Protein AF-0000000076607369 (afdb_homodimer)

Solvent-accessible surface area (backbone atoms only — not comparable to full-atom values): 9010 Å² total; per-residue (Å²): 107,95,51,55,70,53,38,48,50,50,51,50,48,33,54,75,68,71,44,50,67,65,55,47,17,62,74,34,73,41,54,51,66,58,51,50,29,36,68,68,46,73,42,72,53,33,46,62,56,51,43,34,48,29,48,73,68,44,29,37,77,42,74,42,71,60,69,71,72,69,71,70,67,67,81,75,78,134,105,93,50,54,70,54,36,49,50,52,51,51,48,33,56,75,69,70,44,51,66,67,55,46,18,63,76,33,72,42,56,52,66,58,52,50,30,35,68,68,46,73,41,72,53,33,46,62,58,51,42,32,48,27,48,73,70,45,28,38,76,41,74,42,70,59,69,71,73,67,68,69,68,66,78,79,75,137

Nearest PDB structures (foldseek):
  8ezt-assembly1_D-2  TM=8.914E-01  e=4.112E-04  Legionella pneumophila
  2wiu-assembly1_B  TM=8.499E-01  e=2.226E-03  Escherichia coli
  3g5g-assembly1_A  TM=9.259E-01  e=1.068E-02  Enterobacter sp. RFL1396
  3f51-assembly1_A  TM=9.011E-01  e=1.068E-02  Corynebacterium glutamicum
  3dnv-assembly1_B  TM=8.790E-01  e=8.390E-03  Escherichia coli K-12

InterPro domains:
  IPR001387 Cro/C1-type, helix-turn-helix domain [PF01381] (10-60)
  IPR001387 Cro/C1-type, helix-turn-helix domain [PS50943] (10-64)
  IPR001387 Cro/C1-type, helix-turn-helix domain [SM00530] (9-64)
  IPR001387 Cro/C1-type, helix-turn-helix domain [cd00093] (10-61)
  IPR010982 Lambda repressor-like, DNA-binding domain superfamily [G3DSA:1.10.260.40] (2-64)
  IPR010982 Lambda repressor-like, DNA-binding domain superfamily [SSF47413] (4-62)
  IPR050807 Transcriptional regulator/dioxygenase, bacterial-type [PTHR46797] (8-60)

Secondary structure (DSSP, 8-state):
---HHHHHHHHHHHHHTT--HHHHHHHHT--HHHHHHHHTT----BHHHHHHHHHHTTEEEEEEE-------------/---HHHHHHHHHHHHHTT--HHHHHHHHT--HHHHHHHHTT----BHHHHHHHHHHTTEEEEEEE-------------

Structure (mmCIF, N/CA/C/O backbone):
data_AF-0000000076607369-model_v1
#
loop_
_entity.id
_entity.type
_entity.pdbx_description
1 polymer Helix-turn-helix
#
loop_
_atom_site.group_PDB
_atom_site.id
_atom_site.type_symbol
_atom_site.label_atom_id
_atom_site.label_alt_id
_atom_site.label_comp_id
_atom_site.label_asym_id
_atom_site.label_entity_id
_atom_site.label_seq_id
_atom_site.pdbx_PDB_ins_code
_atom_site.Cartn_x
_atom_site.Cartn_y
_atom_site.Cartn_z
_atom_site.occupancy
_atom_site.B_iso_or_equiv
_atom_site.auth_seq_id
_atom_site.auth_comp_id
_atom_site.auth_asym_id
_atom_site.auth_atom_id
_atom_site.pdbx_PDB_model_num
ATOM 1 N N . MET A 1 1 ? 6.414 -4.395 12.508 1 52.75 1 MET A N 1
ATOM 2 C CA . MET A 1 1 ? 5.98 -3.6 11.359 1 52.75 1 MET A CA 1
ATOM 3 C C . MET A 1 1 ? 4.469 -3.674 11.18 1 52.75 1 MET A C 1
ATOM 5 O O . MET A 1 1 ? 3.836 -4.637 11.617 1 52.75 1 MET A O 1
ATOM 9 N N . HIS A 1 2 ? 3.686 -2.604 11.289 1 64.25 2 HIS A N 1
ATOM 10 C CA . HIS A 1 2 ? 2.303 -2.238 11.578 1 64.25 2 HIS A CA 1
ATOM 11 C C . HIS A 1 2 ? 1.388 -2.57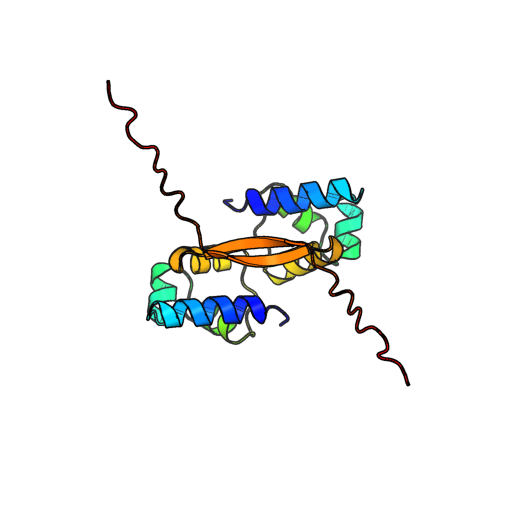 10.406 1 64.25 2 HIS A C 1
ATOM 13 O O . HIS A 1 2 ? 0.309 -1.988 10.273 1 64.25 2 HIS A O 1
ATOM 19 N N . PHE A 1 3 ? 2.016 -3.543 9.555 1 82.81 3 PHE A N 1
ATOM 20 C CA . PHE A 1 3 ? 1.074 -3.83 8.477 1 82.81 3 PHE A CA 1
ATOM 21 C C . PHE A 1 3 ? 0.398 -5.18 8.695 1 82.81 3 PHE A C 1
ATOM 23 O O . PHE A 1 3 ? 0.212 -5.945 7.746 1 82.81 3 PHE A O 1
ATOM 30 N N . ASN A 1 4 ? 0.133 -5.488 9.898 1 86.25 4 ASN A N 1
ATOM 31 C CA . ASN A 1 4 ? -0.326 -6.824 10.266 1 86.25 4 ASN A CA 1
ATOM 32 C C . ASN A 1 4 ? -1.632 -7.18 9.562 1 86.25 4 ASN A C 1
ATOM 34 O O . ASN A 1 4 ? -1.804 -8.312 9.102 1 86.25 4 ASN A O 1
ATOM 38 N N . LYS A 1 5 ? -2.508 -6.234 9.523 1 89.06 5 LYS A N 1
ATOM 39 C CA . LYS A 1 5 ? -3.791 -6.508 8.883 1 89.06 5 LYS A CA 1
ATOM 40 C C . LYS A 1 5 ? -3.611 -6.809 7.402 1 89.06 5 LYS A C 1
ATOM 42 O O . LYS A 1 5 ? -4.227 -7.738 6.871 1 89.06 5 LYS A O 1
ATOM 47 N N . LEU A 1 6 ? -2.725 -6.117 6.75 1 93.31 6 LEU A N 1
ATOM 48 C CA . LEU A 1 6 ? -2.459 -6.316 5.332 1 93.31 6 LEU A CA 1
ATOM 49 C C . LEU A 1 6 ? -1.791 -7.668 5.086 1 93.31 6 LEU A C 1
ATOM 51 O O . LEU A 1 6 ? -2.182 -8.406 4.176 1 93.31 6 LEU A O 1
ATOM 55 N N . ILE A 1 7 ? -0.9 -7.938 5.922 1 95 7 ILE A N 1
ATOM 56 C CA . ILE A 1 7 ? -0.149 -9.18 5.82 1 95 7 ILE A CA 1
ATOM 57 C C . ILE A 1 7 ? -1.095 -10.367 5.992 1 95 7 ILE A C 1
ATOM 59 O O . ILE A 1 7 ? -1.06 -11.32 5.203 1 95 7 ILE A O 1
ATOM 63 N N . ASN A 1 8 ? -1.917 -10.281 6.965 1 94.81 8 ASN A N 1
ATOM 64 C CA . ASN A 1 8 ? -2.861 -11.359 7.242 1 94.81 8 ASN A CA 1
ATOM 65 C C . ASN A 1 8 ? -3.836 -11.555 6.086 1 94.81 8 ASN A C 1
ATOM 67 O O . ASN A 1 8 ? -4.16 -12.695 5.73 1 94.81 8 ASN A O 1
ATOM 71 N N . THR A 1 9 ? -4.246 -10.484 5.543 1 94.75 9 THR A N 1
ATOM 72 C CA . THR A 1 9 ? -5.164 -10.562 4.414 1 94.75 9 THR A CA 1
ATOM 73 C C . THR A 1 9 ? -4.52 -11.289 3.24 1 94.75 9 THR A C 1
ATOM 75 O O . THR A 1 9 ? -5.141 -12.156 2.619 1 94.75 9 THR A O 1
ATOM 78 N N . ILE A 1 10 ? -3.322 -10.953 2.959 1 96.06 10 ILE A N 1
ATOM 79 C CA . ILE A 1 10 ? -2.602 -11.562 1.848 1 96.06 10 ILE A CA 1
ATOM 80 C C . ILE A 1 10 ? -2.381 -13.047 2.129 1 96.06 10 ILE A C 1
ATOM 82 O O . ILE A 1 10 ? -2.641 -13.898 1.27 1 96.06 10 ILE A O 1
ATOM 86 N N . LYS A 1 11 ? -1.936 -13.305 3.299 1 95.19 11 LYS A N 1
ATOM 87 C CA . LYS A 1 11 ? -1.669 -14.688 3.686 1 95.19 11 LYS A CA 1
ATOM 88 C C . LYS A 1 11 ? -2.938 -15.531 3.615 1 95.19 11 LYS A C 1
ATOM 90 O O . LYS A 1 11 ? -2.932 -16.625 3.039 1 95.19 11 LYS A O 1
ATOM 95 N N . GLU A 1 12 ? -3.953 -15.047 4.184 1 96.19 12 GLU A N 1
ATOM 96 C CA . GLU A 1 12 ? -5.223 -15.766 4.203 1 96.19 12 GLU A CA 1
ATOM 97 C C . GLU A 1 12 ? -5.746 -16 2.791 1 96.19 12 GLU A C 1
ATOM 99 O O . GLU A 1 12 ? -6.207 -17.094 2.469 1 96.19 12 GLU A O 1
ATOM 104 N N . ARG A 1 13 ? -5.621 -15.008 2.031 1 96.12 13 ARG A N 1
ATOM 105 C CA . ARG A 1 13 ? -6.09 -15.117 0.655 1 96.12 13 ARG A CA 1
ATOM 106 C C . ARG A 1 13 ? -5.242 -16.109 -0.13 1 96.12 13 ARG A C 1
ATOM 108 O O . ARG A 1 13 ? -5.773 -16.906 -0.912 1 96.12 13 ARG A O 1
ATOM 115 N N . ARG A 1 14 ? -4.023 -15.961 0.004 1 96.62 14 ARG A N 1
ATOM 116 C CA . ARG A 1 14 ? -3.105 -16.891 -0.65 1 96.62 14 ARG A CA 1
ATOM 117 C C . ARG A 1 14 ? -3.42 -18.328 -0.268 1 96.62 14 ARG A C 1
ATOM 119 O O . ARG A 1 14 ? -3.496 -19.203 -1.135 1 96.62 14 ARG A O 1
ATOM 126 N N . GLU A 1 15 ? -3.65 -18.594 1.001 1 96.25 15 GLU A N 1
ATOM 127 C CA . GLU A 1 15 ? -3.963 -19.922 1.5 1 96.25 15 GLU A CA 1
ATOM 128 C C . GLU A 1 15 ? -5.32 -20.391 0.993 1 96.25 15 GLU A C 1
ATOM 130 O O . GLU A 1 15 ? -5.48 -21.562 0.625 1 96.25 15 GLU A O 1
ATOM 135 N N . ASN A 1 16 ? -6.266 -19.5 0.963 1 95.81 16 ASN A N 1
ATOM 136 C CA . ASN A 1 16 ? -7.602 -19.812 0.469 1 95.81 16 ASN A CA 1
ATOM 137 C C . ASN A 1 16 ? -7.57 -20.234 -1 1 95.81 16 ASN A C 1
ATOM 139 O O . ASN A 1 16 ? -8.352 -21.078 -1.425 1 95.81 16 ASN A O 1
ATOM 143 N N . LEU A 1 17 ? -6.664 -19.656 -1.734 1 95.69 17 LEU A N 1
ATOM 144 C CA . LEU A 1 17 ? -6.531 -19.938 -3.158 1 95.69 17 LEU A CA 1
ATOM 145 C C . LEU A 1 17 ? -5.582 -21.109 -3.391 1 95.69 17 LEU A C 1
ATOM 147 O O . LEU A 1 17 ? -5.312 -21.469 -4.535 1 95.69 17 LEU A O 1
ATOM 151 N N . LYS A 1 18 ? -4.984 -21.625 -2.309 1 96.06 18 LYS A N 1
ATOM 152 C CA . LYS A 1 18 ? -4.059 -22.766 -2.348 1 96.06 18 LYS A CA 1
ATOM 153 C C . LYS A 1 18 ? -2.809 -22.422 -3.15 1 96.06 18 LYS A C 1
ATOM 155 O O . LYS A 1 18 ? -2.312 -23.234 -3.922 1 96.06 18 LYS A O 1
ATOM 160 N N . VAL A 1 19 ? -2.424 -21.234 -3.033 1 96.38 19 VAL A N 1
ATOM 161 C CA . VAL A 1 19 ? -1.188 -20.75 -3.646 1 96.38 19 VAL A CA 1
ATOM 162 C C . VAL A 1 19 ? -0.077 -20.703 -2.602 1 96.38 19 VAL A C 1
ATOM 164 O O . VAL A 1 19 ? -0.27 -20.172 -1.506 1 96.38 19 VAL A O 1
ATOM 167 N N . ASN A 1 20 ? 0.999 -21.344 -2.932 1 97.12 20 ASN A N 1
ATOM 168 C CA . ASN A 1 20 ? 2.119 -21.25 -2.002 1 97.12 20 ASN A CA 1
ATOM 169 C C . ASN A 1 20 ? 2.971 -20.016 -2.268 1 97.12 20 ASN A C 1
ATOM 171 O O . ASN A 1 20 ? 2.717 -19.281 -3.221 1 97.12 20 ASN A O 1
ATOM 175 N N . GLN A 1 21 ? 3.855 -19.719 -1.42 1 97.75 21 GLN A N 1
ATOM 176 C CA . GLN A 1 21 ? 4.676 -18.516 -1.531 1 97.75 21 GLN A CA 1
ATOM 177 C C . GLN A 1 21 ? 5.531 -18.562 -2.795 1 97.75 21 GLN A C 1
ATOM 179 O O . GLN A 1 21 ? 5.719 -17.531 -3.451 1 97.75 21 GLN A O 1
ATOM 184 N N . GLU A 1 22 ? 6.012 -19.719 -3.162 1 97.69 22 GLU A N 1
ATOM 185 C CA . GLU A 1 22 ? 6.824 -19.875 -4.363 1 97.69 22 GLU A CA 1
ATOM 186 C C . GLU A 1 22 ? 6.027 -19.547 -5.621 1 97.69 22 GLU A C 1
ATOM 188 O O . GLU A 1 22 ? 6.5 -18.797 -6.48 1 97.69 22 GLU A O 1
ATOM 193 N N . ASN A 1 23 ? 4.855 -20.109 -5.668 1 97.75 23 ASN A N 1
ATOM 194 C CA . ASN A 1 23 ? 3.99 -19.844 -6.809 1 97.75 23 ASN A CA 1
ATOM 195 C C . ASN A 1 23 ? 3.561 -18.375 -6.859 1 97.75 23 ASN A C 1
ATOM 197 O O . ASN A 1 23 ? 3.529 -17.766 -7.93 1 97.75 23 ASN A O 1
ATOM 201 N N . LEU A 1 24 ? 3.217 -17.891 -5.77 1 97.88 24 LEU A N 1
ATOM 202 C CA . LEU A 1 24 ? 2.836 -16.484 -5.699 1 97.88 24 LEU A CA 1
ATOM 203 C C . LEU A 1 24 ? 3.977 -15.594 -6.176 1 97.88 24 LEU A C 1
ATOM 205 O O . LEU A 1 24 ? 3.75 -14.633 -6.918 1 97.88 24 LEU A O 1
ATOM 209 N N . ALA A 1 25 ? 5.129 -15.875 -5.727 1 98.25 25 ALA A N 1
ATOM 210 C CA . ALA A 1 25 ? 6.309 -15.117 -6.137 1 98.25 25 ALA A CA 1
ATOM 211 C C . ALA A 1 25 ? 6.488 -15.164 -7.652 1 98.25 25 ALA A C 1
ATOM 213 O O . ALA A 1 25 ? 6.68 -14.125 -8.289 1 98.25 25 ALA A O 1
ATOM 214 N N . LYS A 1 26 ? 6.352 -16.281 -8.188 1 98.06 26 LYS A N 1
ATOM 215 C CA . LYS A 1 26 ? 6.504 -16.469 -9.633 1 98.06 26 LYS A CA 1
ATOM 216 C C . LYS A 1 26 ? 5.422 -15.711 -10.398 1 98.06 26 LYS A C 1
ATOM 218 O O . LYS A 1 26 ? 5.73 -14.953 -11.32 1 98.06 26 LYS A O 1
ATOM 223 N N . LEU A 1 27 ? 4.234 -15.867 -9.977 1 97.5 27 LEU A N 1
ATOM 224 C CA . LEU A 1 27 ? 3.096 -15.273 -10.664 1 97.5 27 LEU A CA 1
ATOM 225 C C . LEU A 1 27 ? 3.131 -13.75 -10.562 1 97.5 27 LEU A C 1
ATOM 227 O O . LEU A 1 27 ? 2.715 -13.055 -11.492 1 97.5 27 LEU A O 1
ATOM 231 N N . SER A 1 28 ? 3.551 -13.273 -9.461 1 97.69 28 SER A N 1
ATOM 232 C CA . SER A 1 28 ? 3.551 -11.836 -9.211 1 97.69 28 SER A CA 1
ATOM 233 C C . SER A 1 28 ? 4.816 -11.188 -9.766 1 97.69 28 SER A C 1
ATOM 235 O O . SER A 1 28 ? 4.891 -9.961 -9.875 1 97.69 28 SER A O 1
ATOM 237 N N . GLY A 1 29 ? 5.816 -11.922 -10.062 1 98.12 29 GLY A N 1
ATOM 238 C CA . GLY A 1 29 ? 7.098 -11.375 -10.477 1 98.12 29 GLY A CA 1
ATOM 239 C C . GLY A 1 29 ? 7.891 -10.773 -9.336 1 98.12 29 GLY A C 1
ATOM 240 O O . GLY A 1 29 ? 8.719 -9.891 -9.555 1 98.12 29 GLY A O 1
ATOM 241 N N . VAL A 1 30 ? 7.602 -11.219 -8.156 1 97.88 30 VAL A N 1
ATOM 242 C CA . VAL A 1 30 ? 8.281 -10.75 -6.953 1 97.88 30 VAL A CA 1
ATOM 243 C C . VAL A 1 30 ? 9.219 -11.836 -6.43 1 97.88 30 VAL A C 1
ATOM 245 O O . VAL A 1 30 ? 8.891 -13.023 -6.48 1 97.88 30 VAL A O 1
ATOM 248 N N . GLY A 1 31 ? 10.328 -11.391 -5.965 1 98 31 GLY A N 1
ATOM 249 C CA . GLY A 1 31 ? 11.258 -12.359 -5.406 1 98 31 GLY A CA 1
ATOM 250 C C . GLY A 1 31 ? 10.703 -13.086 -4.191 1 98 31 GLY A C 1
ATOM 251 O O . GLY A 1 31 ? 10.031 -12.484 -3.355 1 98 31 GLY A O 1
ATOM 252 N N . LEU A 1 32 ? 11.016 -14.367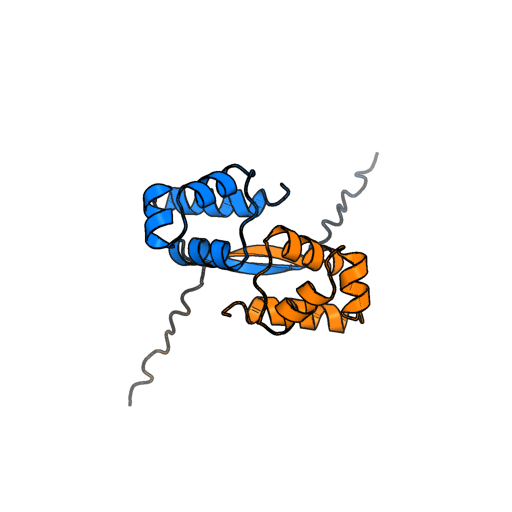 -4.156 1 97.94 32 LEU A N 1
ATOM 253 C CA . LEU A 1 32 ? 10.547 -15.195 -3.051 1 97.94 32 LEU A CA 1
ATOM 254 C C . LEU A 1 32 ? 11.039 -14.641 -1.716 1 97.94 32 LEU A C 1
ATOM 256 O O . LEU A 1 32 ? 10.289 -14.633 -0.734 1 97.94 32 LEU A O 1
ATOM 260 N N . ARG A 1 33 ? 12.188 -14.203 -1.724 1 98 33 ARG A N 1
ATOM 261 C CA . ARG A 1 33 ? 12.742 -13.656 -0.491 1 98 33 ARG A CA 1
ATOM 262 C C . ARG A 1 33 ? 11.953 -12.43 -0.036 1 98 33 ARG A C 1
ATOM 264 O O . ARG A 1 33 ? 11.641 -12.289 1.148 1 98 33 ARG A O 1
ATOM 271 N N . THR A 1 34 ? 11.664 -11.578 -0.917 1 97.25 34 THR A N 1
ATOM 272 C CA . THR A 1 34 ? 10.898 -10.367 -0.627 1 97.25 34 THR A CA 1
ATOM 273 C C . THR A 1 34 ? 9.516 -10.727 -0.082 1 97.25 34 THR A C 1
ATOM 275 O O . THR A 1 34 ? 9.062 -10.141 0.907 1 97.25 34 THR A O 1
ATOM 278 N N . LEU A 1 35 ? 8.922 -11.656 -0.709 1 97.25 35 LEU A N 1
ATOM 279 C CA . LEU A 1 35 ? 7.59 -12.094 -0.301 1 97.25 35 LEU A CA 1
ATOM 280 C C . LEU A 1 35 ? 7.617 -12.68 1.105 1 97.25 35 LEU A C 1
ATOM 282 O O . LEU A 1 35 ? 6.781 -12.336 1.944 1 97.25 35 LEU A O 1
ATOM 286 N N . LYS A 1 36 ? 8.57 -13.484 1.323 1 97.25 36 LYS A N 1
ATOM 287 C CA . LYS A 1 36 ? 8.703 -14.109 2.633 1 97.25 36 LYS A CA 1
ATOM 288 C C . LYS A 1 36 ? 8.953 -13.07 3.723 1 97.25 36 LYS A C 1
ATOM 290 O O . LYS A 1 36 ? 8.352 -13.133 4.797 1 97.25 36 LYS A O 1
ATOM 295 N N . GLN A 1 37 ? 9.82 -12.195 3.42 1 96.31 37 GLN A N 1
ATOM 296 C CA . GLN A 1 37 ? 10.117 -11.141 4.379 1 96.31 37 GLN A CA 1
ATOM 297 C C . GLN A 1 37 ? 8.883 -10.289 4.664 1 96.31 37 GLN A C 1
ATOM 299 O O . GLN A 1 37 ? 8.633 -9.922 5.812 1 96.31 37 GLN A O 1
ATOM 304 N N . PHE A 1 38 ? 8.156 -10.062 3.689 1 95.75 38 PHE A N 1
ATOM 305 C CA . PHE A 1 38 ? 6.934 -9.289 3.857 1 95.75 38 PHE A CA 1
ATOM 306 C C . PHE A 1 38 ? 5.93 -10.047 4.715 1 95.75 38 PHE A C 1
ATOM 308 O O . PHE A 1 38 ? 5.434 -9.516 5.715 1 95.75 38 PHE A O 1
ATOM 315 N N . GLU A 1 39 ? 5.719 -11.297 4.375 1 95.44 39 GLU A N 1
ATOM 316 C CA . GLU A 1 39 ? 4.688 -12.07 5.062 1 95.44 39 GLU A CA 1
ATOM 317 C C . GLU A 1 39 ? 5.09 -12.367 6.504 1 95.44 39 GLU A C 1
ATOM 319 O O . GLU A 1 39 ? 4.246 -12.703 7.332 1 95.44 39 GLU A O 1
ATOM 324 N N . SER A 1 40 ? 6.363 -12.195 6.766 1 94.06 40 SER A N 1
ATOM 325 C CA . SER A 1 40 ? 6.828 -12.43 8.133 1 94.06 40 SER A CA 1
ATOM 326 C C . SER A 1 40 ? 6.906 -11.133 8.922 1 94.06 40 SER A C 1
ATOM 328 O O . SER A 1 40 ? 7.309 -11.133 10.086 1 94.06 40 SER A O 1
ATOM 330 N N . GLY A 1 41 ? 6.617 -10.062 8.297 1 93.44 41 GLY A N 1
ATOM 331 C CA . GLY A 1 41 ? 6.629 -8.781 8.977 1 93.44 41 GLY A CA 1
ATOM 332 C C . GLY A 1 41 ? 8 -8.125 8.992 1 93.44 41 GLY A C 1
ATOM 333 O O . GLY A 1 41 ? 8.188 -7.094 9.641 1 93.44 41 GLY A O 1
ATOM 334 N N . LYS A 1 42 ? 8.875 -8.68 8.305 1 93.38 42 LYS A N 1
ATOM 335 C CA . LYS A 1 42 ? 10.25 -8.18 8.312 1 93.38 42 LYS A CA 1
ATOM 336 C C . LYS A 1 42 ? 10.539 -7.355 7.062 1 93.38 42 LYS A C 1
ATOM 338 O O . LYS A 1 42 ? 11.609 -6.75 6.945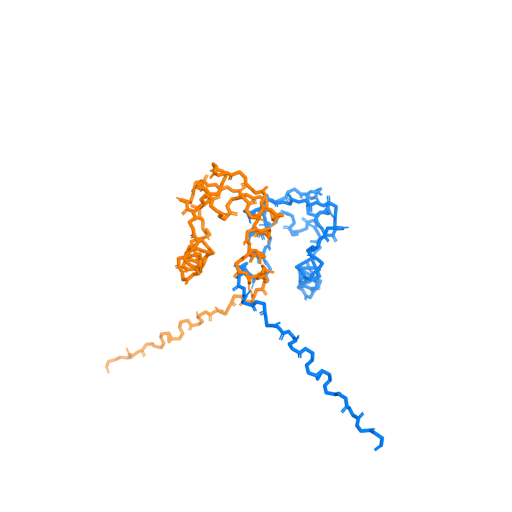 1 93.38 42 LYS A O 1
ATOM 343 N N . GLY A 1 43 ? 9.688 -7.297 6.168 1 94.31 43 GLY A N 1
ATOM 344 C CA . GLY A 1 43 ? 9.891 -6.594 4.914 1 94.31 43 GLY A CA 1
ATOM 345 C C . GLY A 1 43 ? 9.07 -5.324 4.797 1 94.31 43 GLY A C 1
ATOM 346 O O . GLY A 1 43 ? 8 -5.211 5.402 1 94.31 43 GLY A O 1
ATOM 347 N N . ASN A 1 44 ? 9.617 -4.379 4.074 1 94.5 44 ASN A N 1
ATOM 348 C CA . ASN A 1 44 ? 8.945 -3.137 3.703 1 94.5 44 ASN A CA 1
ATOM 349 C C . ASN A 1 44 ? 8.984 -2.908 2.195 1 94.5 44 ASN A C 1
ATOM 351 O O . ASN A 1 44 ? 9.711 -2.045 1.711 1 94.5 44 ASN A O 1
ATOM 355 N N . PRO A 1 45 ? 8.133 -3.656 1.555 1 95.75 45 PRO A N 1
ATOM 356 C CA . PRO A 1 45 ? 8.141 -3.576 0.092 1 95.75 45 PRO A CA 1
ATOM 357 C C . PRO A 1 45 ? 7.551 -2.27 -0.431 1 95.75 45 PRO A C 1
ATOM 359 O O . PRO A 1 45 ? 6.961 -1.504 0.334 1 95.75 45 PRO A O 1
ATOM 362 N N . THR A 1 46 ? 7.816 -2.061 -1.701 1 95.81 46 THR A N 1
ATOM 363 C CA . THR A 1 46 ? 7.23 -0.894 -2.354 1 95.81 46 THR A CA 1
ATOM 364 C C . THR A 1 46 ? 5.75 -1.119 -2.639 1 95.81 46 THR A C 1
ATOM 366 O O . THR A 1 46 ? 5.266 -2.252 -2.574 1 95.81 46 THR A O 1
ATOM 369 N N . LEU A 1 47 ? 5.168 -0.091 -2.918 1 95.31 47 LEU A N 1
ATOM 370 C CA . LEU A 1 47 ? 3.76 -0.151 -3.295 1 95.31 47 LEU A CA 1
ATOM 371 C C . LEU A 1 47 ? 3.568 -1.011 -4.539 1 95.31 47 LEU A C 1
ATOM 373 O O . LEU A 1 47 ? 2.625 -1.802 -4.613 1 95.31 47 LEU A O 1
ATOM 377 N N . GLN A 1 48 ? 4.434 -0.917 -5.418 1 95.25 48 GLN A N 1
ATOM 378 C CA . GLN A 1 48 ? 4.352 -1.704 -6.645 1 95.25 48 GLN A CA 1
ATOM 379 C C . GLN A 1 48 ? 4.426 -3.199 -6.344 1 95.25 48 GLN A C 1
ATOM 381 O O . GLN A 1 48 ? 3.668 -3.988 -6.914 1 95.25 48 GLN A O 1
ATOM 386 N N . THR A 1 49 ? 5.281 -3.537 -5.512 1 96.44 49 THR A N 1
ATOM 387 C CA . THR A 1 49 ? 5.445 -4.938 -5.133 1 96.44 49 THR A CA 1
ATOM 388 C C . THR A 1 49 ? 4.168 -5.48 -4.504 1 96.44 49 THR A C 1
ATOM 390 O O . THR A 1 49 ? 3.697 -6.559 -4.871 1 96.44 49 THR A O 1
ATOM 393 N N . ILE A 1 50 ? 3.621 -4.719 -3.674 1 95.88 50 ILE A N 1
ATOM 394 C CA . ILE A 1 50 ? 2.4 -5.145 -2.998 1 95.88 50 ILE A CA 1
ATOM 395 C C . ILE A 1 50 ? 1.262 -5.25 -4.008 1 95.88 50 ILE A C 1
ATOM 397 O O . ILE A 1 50 ? 0.45 -6.176 -3.943 1 95.88 50 ILE A O 1
ATOM 401 N N . GLN A 1 51 ? 1.263 -4.363 -4.883 1 95.12 51 GLN A N 1
ATOM 402 C CA . GLN A 1 51 ? 0.226 -4.379 -5.91 1 95.12 51 GLN A CA 1
ATOM 403 C C . GLN A 1 51 ? 0.332 -5.633 -6.777 1 95.12 51 GLN A C 1
ATOM 405 O O . GLN A 1 51 ? -0.682 -6.242 -7.125 1 95.12 51 GLN A O 1
ATOM 410 N N . LYS A 1 52 ? 1.475 -5.938 -7.145 1 96.38 52 LYS A N 1
ATOM 411 C CA . LYS A 1 52 ? 1.692 -7.141 -7.938 1 96.38 52 LYS A CA 1
ATOM 412 C C . LYS A 1 52 ? 1.174 -8.383 -7.211 1 96.38 52 LYS A C 1
ATOM 414 O O . LYS A 1 52 ? 0.489 -9.211 -7.805 1 96.38 52 LYS A O 1
ATOM 419 N N . ILE A 1 53 ? 1.501 -8.453 -5.98 1 96.88 53 ILE A N 1
ATOM 420 C CA . ILE A 1 53 ? 1.072 -9.57 -5.152 1 96.88 53 ILE A CA 1
ATOM 421 C C . ILE A 1 53 ? -0.45 -9.578 -5.039 1 96.88 53 ILE A C 1
ATOM 423 O O . ILE A 1 53 ? -1.09 -10.609 -5.227 1 96.88 53 ILE A O 1
ATOM 427 N N . ALA A 1 54 ? -0.998 -8.445 -4.73 1 96 54 ALA A N 1
ATOM 428 C CA . ALA A 1 54 ? -2.443 -8.305 -4.57 1 96 54 ALA A CA 1
ATOM 429 C C . ALA A 1 54 ? -3.178 -8.695 -5.848 1 96 54 ALA A C 1
ATOM 431 O O . ALA A 1 54 ? -4.211 -9.367 -5.801 1 96 54 ALA A O 1
ATOM 432 N N . ASP A 1 55 ? -2.619 -8.344 -6.969 1 95.19 55 ASP A N 1
ATOM 433 C CA . ASP A 1 55 ? -3.244 -8.609 -8.258 1 95.19 55 ASP A CA 1
ATOM 434 C C . ASP A 1 55 ? -3.398 -10.109 -8.5 1 95.19 55 ASP A C 1
ATOM 436 O O . ASP A 1 55 ? -4.453 -10.562 -8.945 1 95.19 55 ASP A O 1
ATOM 440 N N . VAL A 1 56 ? -2.363 -10.789 -8.211 1 96.5 56 VAL A N 1
ATOM 441 C CA . VAL A 1 56 ? -2.369 -12.234 -8.406 1 96.5 56 VAL A CA 1
ATOM 442 C C . VAL A 1 56 ? -3.445 -12.875 -7.527 1 96.5 56 VAL A C 1
ATOM 444 O O . VAL A 1 56 ? -4.07 -13.859 -7.918 1 96.5 56 VAL A O 1
ATOM 447 N N . LEU A 1 57 ? -3.715 -12.227 -6.379 1 97.06 57 LEU A N 1
ATOM 448 C CA . LEU A 1 57 ? -4.652 -12.773 -5.402 1 97.06 57 LEU A CA 1
ATOM 449 C C .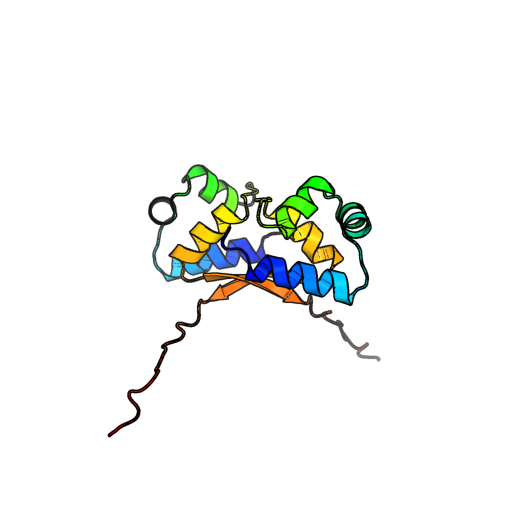 LEU A 1 57 ? -6.047 -12.195 -5.605 1 97.06 57 LEU A C 1
ATOM 451 O O . LEU A 1 57 ? -6.938 -12.406 -4.781 1 97.06 57 LEU A O 1
ATOM 455 N N . GLY A 1 58 ? -6.23 -11.414 -6.617 1 95.88 58 GLY A N 1
ATOM 456 C CA . GLY A 1 58 ? -7.523 -10.812 -6.887 1 95.88 58 GLY A CA 1
ATOM 457 C C . GLY A 1 58 ? -7.875 -9.695 -5.918 1 95.88 58 GLY A C 1
ATOM 458 O O . GLY A 1 58 ? -9.047 -9.469 -5.625 1 95.88 58 GLY A O 1
ATOM 459 N N . LEU A 1 59 ? -6.852 -9.117 -5.422 1 95.31 59 LEU A N 1
ATOM 460 C CA . LEU A 1 59 ? -7.023 -8.023 -4.473 1 95.31 59 LEU A CA 1
ATOM 461 C C . LEU A 1 59 ? -6.562 -6.703 -5.078 1 95.31 59 LEU A C 1
ATOM 463 O O . LEU A 1 59 ? -5.898 -6.691 -6.121 1 95.31 59 LEU A O 1
ATOM 467 N N . GLU A 1 60 ? -6.988 -5.66 -4.477 1 93.44 60 GLU A N 1
ATOM 468 C CA . GLU A 1 60 ? -6.539 -4.316 -4.832 1 93.44 60 GLU A CA 1
ATOM 469 C C . GLU A 1 60 ? -6.188 -3.504 -3.588 1 93.44 60 GLU A C 1
ATOM 471 O O . GLU A 1 60 ? -6.891 -3.568 -2.578 1 93.44 60 GLU A O 1
ATOM 476 N N . VAL A 1 61 ? -5.094 -2.828 -3.676 1 93.75 61 VAL A N 1
ATOM 477 C CA . VAL A 1 61 ? -4.684 -1.946 -2.588 1 93.75 61 VAL A CA 1
ATOM 478 C C . VAL A 1 61 ? -5.535 -0.679 -2.602 1 93.75 61 VAL A C 1
ATOM 480 O O . VAL A 1 61 ? -5.715 -0.057 -3.652 1 93.75 61 VAL A O 1
ATOM 483 N N . CYS A 1 62 ? -6.039 -0.282 -1.418 1 93.12 62 CYS A N 1
ATOM 484 C CA . CYS A 1 62 ? -6.883 0.905 -1.336 1 93.12 62 CYS A CA 1
ATOM 485 C C . CYS A 1 62 ? -6.688 1.621 -0.005 1 93.12 62 CYS A C 1
ATOM 487 O O . CYS A 1 62 ? -5.93 1.16 0.848 1 93.12 62 CYS A O 1
ATOM 489 N N . LEU A 1 63 ? -7.336 2.736 0.047 1 93.88 63 LEU A N 1
ATOM 490 C CA . LEU A 1 63 ? -7.328 3.541 1.264 1 93.88 63 LEU A CA 1
ATOM 491 C C . LEU A 1 63 ? -8.734 3.693 1.826 1 93.88 63 LEU A C 1
ATOM 493 O O . LEU A 1 63 ? -9.695 3.869 1.07 1 93.88 63 LEU A O 1
ATOM 497 N N . LYS A 1 64 ? -8.812 3.555 3.152 1 91.12 64 LYS A N 1
ATOM 498 C CA . LYS A 1 64 ? -10.094 3.783 3.826 1 91.12 64 LYS A CA 1
ATOM 499 C C . LYS A 1 64 ? -9.93 4.738 5.004 1 91.12 64 LYS A C 1
ATOM 501 O O . LYS A 1 64 ? -8.844 4.824 5.594 1 91.12 64 LYS A O 1
ATOM 506 N N . VAL A 1 65 ? -11.039 5.469 5.309 1 91.62 65 VAL A N 1
ATOM 507 C CA . VAL A 1 65 ? -11.016 6.375 6.457 1 91.62 65 VAL A CA 1
ATOM 508 C C . VAL A 1 65 ? -10.977 5.566 7.75 1 91.62 65 VAL A C 1
ATOM 510 O O . VAL A 1 65 ? -11.719 4.598 7.91 1 91.62 65 VAL A O 1
ATOM 513 N N . LYS A 1 66 ? -10.102 6.004 8.633 1 88.19 66 LYS A N 1
ATOM 514 C CA . LYS A 1 66 ? -10.008 5.328 9.922 1 88.19 66 LYS A CA 1
ATOM 515 C C . LYS A 1 66 ? -11.258 5.566 10.766 1 88.19 66 LYS A C 1
ATOM 517 O O . LYS A 1 66 ? -11.766 6.688 10.836 1 88.19 66 LYS A O 1
ATOM 522 N N . THR A 1 67 ? -12.273 4.691 10.734 1 72.38 67 THR A N 1
ATOM 523 C CA . THR A 1 67 ? -13.445 4.879 11.586 1 72.38 67 THR A CA 1
ATOM 524 C C . THR A 1 67 ? -13.039 4.984 13.055 1 72.38 67 THR A C 1
ATOM 526 O O . THR A 1 67 ? -12.227 4.191 13.539 1 72.38 67 THR A O 1
ATOM 529 N N . GLU A 1 68 ? -12.992 6.137 13.555 1 56.66 68 GLU A N 1
ATOM 530 C CA . GLU A 1 68 ? -12.836 6.258 15 1 56.66 68 GLU A CA 1
ATOM 531 C C . GLU A 1 68 ? -13.633 5.176 15.727 1 56.66 68 GLU A C 1
ATOM 533 O O . GLU A 1 68 ? -14.812 4.961 15.438 1 56.66 68 GLU A O 1
ATOM 538 N N . ILE A 1 69 ? -13.117 4.074 15.875 1 49.69 69 ILE A N 1
ATOM 539 C CA . ILE A 1 69 ? -13.867 3.367 16.906 1 49.69 69 ILE A CA 1
ATOM 540 C C . ILE A 1 69 ? -14.156 4.312 18.078 1 49.69 69 ILE A C 1
ATOM 542 O O . ILE A 1 69 ? -13.234 4.766 18.75 1 49.69 69 ILE A O 1
ATOM 546 N N . THR A 1 70 ? -14.961 5.355 17.812 1 44.59 70 THR A N 1
ATOM 547 C CA . THR A 1 70 ? -15.484 5.863 19.078 1 44.59 70 THR A CA 1
ATOM 548 C C . THR A 1 70 ? -15.828 4.715 20.016 1 44.59 70 THR A C 1
ATOM 550 O O . THR A 1 70 ? -16.625 3.834 19.672 1 44.59 70 THR A O 1
ATOM 553 N N . ASN A 1 71 ? -14.836 4.109 20.453 1 42.12 71 ASN A N 1
ATOM 554 C CA . ASN A 1 71 ? -15.18 3.334 21.641 1 42.12 71 ASN A CA 1
ATOM 555 C C . ASN A 1 71 ? -16.266 4.027 22.469 1 42.12 71 ASN A C 1
ATOM 557 O O . ASN A 1 71 ? -15.984 5.02 23.156 1 42.12 71 ASN A O 1
ATOM 561 N N . GLU A 1 72 ? -17.375 4.383 21.938 1 40.22 72 GLU A N 1
ATOM 562 C CA . GLU A 1 72 ? -18.453 4.527 22.906 1 40.22 72 GLU A CA 1
ATOM 563 C C . GLU A 1 72 ? -18.516 3.33 23.844 1 40.22 72 GLU A C 1
ATOM 565 O O . GLU A 1 72 ? -19.078 2.287 23.5 1 40.22 72 GLU A O 1
ATOM 570 N N . ASP A 1 73 ? -17.453 2.701 24.141 1 41.41 73 ASP A N 1
ATOM 571 C CA . ASP A 1 73 ? -17.688 1.96 25.375 1 41.41 73 ASP A CA 1
ATOM 572 C C . ASP A 1 73 ? -18.422 2.822 26.406 1 41.41 73 ASP A C 1
ATOM 574 O O . ASP A 1 73 ? -17.828 3.727 27 1 41.41 73 ASP A O 1
ATOM 578 N N . GLY A 1 74 ? -19.578 3.332 26.062 1 40.72 74 GLY A N 1
ATOM 579 C CA . GLY A 1 74 ? -20.531 3.725 27.078 1 40.72 74 GLY A CA 1
ATOM 580 C C . GLY A 1 74 ? -20.312 3 28.406 1 40.72 74 GLY A C 1
ATOM 581 O O . GLY A 1 74 ? -19.875 1.849 28.422 1 40.72 74 GLY A O 1
ATOM 582 N N . LYS A 1 75 ? -19.953 3.742 29.594 1 41.56 75 LYS A N 1
ATOM 583 C CA . LYS A 1 75 ? -20.188 3.516 31.016 1 41.56 75 LYS A CA 1
ATOM 584 C C . LYS A 1 75 ? -21.5 2.764 31.25 1 41.56 75 LYS A C 1
ATOM 586 O O . LYS A 1 75 ? -22.578 3.289 30.984 1 41.56 75 LYS A O 1
ATOM 591 N N . ASN A 1 76 ? -21.703 1.552 30.938 1 41.66 76 ASN A N 1
ATOM 592 C CA . ASN A 1 76 ? -22.719 0.82 31.672 1 41.66 76 ASN A CA 1
ATOM 593 C C . ASN A 1 76 ? -22.766 1.242 33.156 1 41.66 76 ASN A C 1
ATOM 595 O O . ASN A 1 76 ? -21.719 1.349 33.781 1 41.66 76 ASN A O 1
ATOM 599 N N . SER A 1 77 ? -23.922 1.808 33.688 1 37.78 77 SER A N 1
ATOM 600 C CA . SER A 1 77 ? -24.453 2.145 35 1 37.78 77 SER A CA 1
ATOM 601 C C . SER A 1 77 ? -23.859 1.241 36.094 1 37.78 77 SER A C 1
ATOM 603 O O . SER A 1 77 ? -23.594 0.065 35.844 1 37.78 77 SER A O 1
ATOM 605 N N . LEU A 1 78 ? -23.922 1.793 37.438 1 29.3 78 LEU A N 1
ATOM 606 C CA . LEU A 1 78 ? -24.328 1.066 38.656 1 29.3 78 LEU A CA 1
ATOM 607 C C . LEU A 1 78 ? -25.609 0.293 38.406 1 29.3 78 LEU A C 1
ATOM 609 O O . LEU A 1 78 ? -26.594 0.85 37.906 1 29.3 78 LEU A O 1
ATOM 613 N N . MET B 1 1 ? 2.336 4.867 -13.594 1 53.28 1 MET B N 1
ATOM 614 C CA . MET B 1 1 ? 2.307 4.016 -12.414 1 53.28 1 MET B CA 1
ATOM 615 C C . MET B 1 1 ? 0.888 3.889 -11.867 1 53.28 1 MET B C 1
ATOM 617 O O . MET B 1 1 ? 0.053 4.77 -12.086 1 53.28 1 MET B O 1
ATOM 621 N N . HIS B 1 2 ? 0.282 2.713 -11.789 1 64.19 2 HIS B N 1
ATOM 622 C CA . HIS B 1 2 ? -1.079 2.191 -11.727 1 64.19 2 HIS B CA 1
ATOM 623 C C . HIS B 1 2 ? -1.702 2.424 -10.359 1 64.19 2 HIS B C 1
ATOM 625 O O . HIS B 1 2 ? -2.639 1.722 -9.969 1 64.19 2 HIS B O 1
ATOM 631 N N . PHE B 1 3 ? -0.997 3.482 -9.68 1 82.38 3 PHE B N 1
ATOM 632 C CA . PHE B 1 3 ? -1.665 3.666 -8.398 1 82.38 3 PHE B CA 1
ATOM 633 C C . PHE B 1 3 ? -2.539 4.914 -8.414 1 82.38 3 PHE B C 1
ATOM 635 O O . PHE B 1 3 ? -2.564 5.676 -7.445 1 82.38 3 PHE B O 1
ATOM 642 N N . ASN B 1 4 ? -3.154 5.148 -9.516 1 86.06 4 ASN B N 1
ATOM 643 C CA . ASN B 1 4 ? -3.857 6.41 -9.727 1 86.06 4 ASN B CA 1
ATOM 644 C C . ASN B 1 4 ? -4.973 6.609 -8.711 1 86.06 4 ASN B C 1
ATOM 646 O O . ASN B 1 4 ? -5.164 7.715 -8.195 1 86.06 4 ASN B O 1
ATOM 650 N N . LYS B 1 5 ? -5.68 5.551 -8.453 1 88.88 5 LYS B N 1
ATOM 651 C CA . LYS B 1 5 ? -6.781 5.672 -7.504 1 88.88 5 LYS B CA 1
ATOM 652 C C . LYS B 1 5 ? -6.266 6.02 -6.109 1 88.88 5 LYS B C 1
ATOM 654 O O . LYS B 1 5 ? -6.84 6.871 -5.426 1 88.88 5 LYS B O 1
ATOM 659 N N . LEU B 1 6 ? -5.152 5.465 -5.73 1 93.31 6 LEU B N 1
ATOM 660 C CA . LEU B 1 6 ? -4.559 5.723 -4.422 1 93.31 6 LEU B CA 1
ATOM 661 C C . LEU B 1 6 ? -4.035 7.152 -4.336 1 93.31 6 LEU B C 1
ATOM 663 O O . LEU B 1 6 ? -4.266 7.844 -3.34 1 93.31 6 LEU B O 1
ATOM 667 N N . ILE B 1 7 ? -3.432 7.535 -5.359 1 94.94 7 ILE B N 1
ATOM 668 C CA . ILE B 1 7 ? -2.854 8.875 -5.434 1 94.94 7 ILE B CA 1
ATOM 669 C C . ILE B 1 7 ? -3.959 9.922 -5.336 1 94.94 7 ILE B C 1
ATOM 671 O O . ILE B 1 7 ? -3.848 10.883 -4.566 1 94.94 7 ILE B O 1
ATOM 675 N N . ASN B 1 8 ? -4.988 9.695 -6.062 1 94.81 8 ASN B N 1
ATOM 676 C CA . ASN B 1 8 ? -6.105 10.633 -6.066 1 94.81 8 ASN B CA 1
ATOM 677 C C . ASN B 1 8 ? -6.766 10.727 -4.695 1 94.81 8 ASN B C 1
ATOM 679 O O . ASN B 1 8 ? -7.137 11.812 -4.25 1 94.81 8 ASN B O 1
ATOM 683 N N . THR B 1 9 ? -6.871 9.617 -4.082 1 94.69 9 THR B N 1
ATOM 684 C CA . THR B 1 9 ? -7.473 9.594 -2.752 1 94.69 9 THR B CA 1
ATOM 685 C C . THR B 1 9 ? -6.645 10.422 -1.773 1 94.69 9 THR B C 1
ATOM 687 O O . THR B 1 9 ? -7.195 11.211 -1 1 94.69 9 THR B O 1
ATOM 690 N N . ILE B 1 10 ? -5.379 10.258 -1.816 1 96.06 10 ILE B N 1
ATOM 691 C CA . ILE B 1 10 ? -4.48 10.977 -0.92 1 96.06 10 ILE B CA 1
ATOM 692 C C . ILE B 1 10 ? -4.539 12.469 -1.225 1 96.06 10 ILE B C 1
ATOM 694 O O . ILE B 1 10 ? -4.676 13.289 -0.313 1 96.06 10 ILE B O 1
ATOM 698 N N . LYS B 1 11 ? -4.453 12.758 -2.471 1 95.19 11 LYS B N 1
ATOM 699 C CA . LYS B 1 11 ? -4.484 14.156 -2.891 1 95.19 11 LYS B CA 1
ATOM 700 C C . LYS B 1 11 ? -5.793 14.828 -2.479 1 95.19 11 LYS B C 1
ATOM 702 O O . LYS B 1 11 ? -5.785 15.914 -1.906 1 95.19 11 LYS B O 1
ATOM 707 N N . GLU B 1 12 ? -6.848 14.203 -2.768 1 96.25 12 GLU B N 1
ATOM 708 C CA . GLU B 1 12 ? -8.164 14.742 -2.443 1 96.25 12 GLU B CA 1
ATOM 709 C C . GLU B 1 12 ? -8.328 14.938 -0.938 1 96.25 12 GLU B C 1
ATOM 711 O O . GLU B 1 12 ? -8.828 15.969 -0.488 1 96.25 12 GLU B O 1
ATOM 716 N N . ARG B 1 13 ? -7.879 13.969 -0.258 1 96.12 13 ARG B N 1
ATOM 717 C CA . ARG B 1 13 ? -7.98 14.039 1.196 1 96.12 13 ARG B CA 1
ATOM 718 C C . ARG B 1 13 ? -7.102 15.156 1.751 1 96.12 13 ARG B C 1
ATOM 720 O O . ARG B 1 13 ? -7.512 15.883 2.658 1 96.12 13 ARG B O 1
ATOM 727 N N . ARG B 1 14 ? -5.953 15.172 1.294 1 96.62 14 ARG B N 1
ATOM 728 C CA . ARG B 1 14 ? -5.027 16.234 1.702 1 96.62 14 ARG B CA 1
ATOM 729 C C . ARG B 1 14 ? -5.621 17.609 1.438 1 96.62 14 ARG B C 1
ATOM 731 O O . ARG B 1 14 ? -5.59 18.484 2.309 1 96.62 14 ARG B O 1
ATOM 738 N N . GLU B 1 15 ? -6.211 17.797 0.287 1 96.25 15 GLU B N 1
ATOM 739 C CA . GLU B 1 15 ? -6.82 19.078 -0.091 1 96.25 15 GLU B CA 1
ATOM 740 C C . GLU B 1 15 ? -8.047 19.375 0.761 1 96.25 15 GLU B C 1
ATOM 742 O O . GLU B 1 15 ? -8.258 20.516 1.18 1 96.25 15 GLU B O 1
ATOM 747 N N . ASN B 1 16 ? -8.828 18.359 1.015 1 95.81 16 ASN B N 1
ATOM 748 C CA . ASN B 1 16 ? -10.016 18.5 1.842 1 95.81 16 ASN B CA 1
ATOM 749 C C . ASN B 1 16 ? -9.664 18.953 3.26 1 95.81 16 ASN B C 1
ATOM 751 O O . ASN B 1 16 ? -10.414 19.703 3.887 1 95.81 16 ASN B O 1
ATOM 755 N N . LEU B 1 17 ? -8.531 18.5 3.719 1 95.69 17 LEU B N 1
ATOM 756 C CA . LEU B 1 17 ? -8.078 18.828 5.066 1 95.69 17 LEU B CA 1
ATOM 757 C C . LEU B 1 17 ? -7.266 20.125 5.062 1 95.69 17 LEU B C 1
ATOM 759 O O . LEU B 1 17 ? -6.758 20.547 6.105 1 95.69 17 LEU B O 1
ATOM 763 N N . LYS B 1 18 ? -7.051 20.703 3.875 1 96.06 18 LYS B N 1
ATOM 764 C CA . LYS B 1 18 ? -6.305 21.953 3.689 1 96.06 18 LYS B CA 1
ATOM 765 C C . LYS B 1 18 ? -4.855 21.797 4.137 1 96.06 18 LYS B C 1
ATOM 767 O O . LYS B 1 18 ? -4.293 22.688 4.766 1 96.06 18 LYS B O 1
ATOM 772 N N . VAL B 1 19 ? -4.348 20.656 3.916 1 96.38 19 VAL B N 1
ATOM 773 C CA . VAL B 1 19 ? -2.941 20.375 4.18 1 96.38 19 VAL B CA 1
ATOM 774 C C . VAL B 1 19 ? -2.143 20.453 2.883 1 96.38 19 VAL B C 1
ATOM 776 O O . VAL B 1 19 ? -2.537 19.875 1.866 1 96.38 19 VAL B O 1
ATOM 779 N N . ASN B 1 20 ? -1.124 21.25 2.928 1 97 20 ASN B N 1
ATOM 780 C CA . ASN B 1 20 ? -0.278 21.297 1.74 1 97 20 ASN B CA 1
ATOM 781 C C . ASN B 1 20 ? 0.771 20.188 1.757 1 97 20 ASN B C 1
ATOM 783 O O . ASN B 1 20 ? 0.871 19.438 2.729 1 97 20 ASN B O 1
ATOM 787 N N . GLN B 1 21 ? 1.448 20 0.71 1 97.69 21 GLN B N 1
ATOM 788 C CA . GLN B 1 21 ? 2.422 18.922 0.585 1 97.69 21 GLN B CA 1
ATOM 789 C C . GLN B 1 21 ? 3.562 19.094 1.585 1 97.69 21 GLN B C 1
ATOM 791 O O . GLN B 1 21 ? 4.047 18.109 2.152 1 97.69 21 GLN B O 1
ATOM 796 N N . GLU B 1 22 ? 3.947 20.312 1.83 1 97.69 22 GLU B N 1
ATOM 797 C CA . GLU B 1 22 ? 5.016 20.609 2.783 1 97.69 22 GLU B CA 1
ATOM 798 C C . GLU B 1 22 ? 4.625 20.188 4.195 1 97.69 22 GLU B C 1
ATOM 800 O O . GLU B 1 22 ? 5.398 19.516 4.891 1 97.69 22 GLU B O 1
ATOM 805 N N . ASN B 1 23 ? 3.451 20.578 4.555 1 97.69 23 ASN B N 1
ATOM 806 C CA . ASN B 1 23 ? 2.953 20.219 5.879 1 97.69 23 ASN B CA 1
ATOM 807 C C . ASN B 1 23 ? 2.752 18.703 6.012 1 97.69 23 ASN B C 1
ATOM 809 O O . ASN B 1 23 ? 3.08 18.125 7.043 1 97.69 23 ASN B O 1
ATOM 813 N N . LEU B 1 24 ? 2.205 18.172 5.039 1 97.88 24 LEU B N 1
ATOM 814 C CA . LEU B 1 24 ? 2.012 16.719 5.047 1 97.88 24 LEU B CA 1
ATOM 815 C C . LEU B 1 24 ? 3.346 15.992 5.195 1 97.88 24 LEU B C 1
ATOM 817 O O . LEU B 1 24 ? 3.449 15.031 5.957 1 97.88 24 LEU B O 1
ATOM 821 N N . ALA B 1 25 ? 4.285 16.438 4.469 1 98.25 25 ALA B N 1
ATOM 822 C CA . ALA B 1 25 ? 5.621 15.844 4.547 1 98.25 25 ALA B CA 1
ATOM 823 C C . ALA B 1 25 ? 6.18 15.945 5.965 1 98.25 25 ALA B C 1
ATOM 825 O O . ALA B 1 25 ? 6.676 14.953 6.512 1 98.25 25 ALA B O 1
ATOM 826 N N . LYS B 1 26 ? 6.039 17.047 6.539 1 98.06 26 LYS B N 1
ATOM 827 C CA . LYS B 1 26 ? 6.527 17.281 7.895 1 98.06 26 LYS B CA 1
ATOM 828 C C . LYS B 1 26 ? 5.801 16.406 8.906 1 98.06 26 LYS B C 1
ATOM 830 O O . LYS B 1 26 ? 6.434 15.711 9.703 1 98.06 26 LYS B O 1
ATOM 835 N N . LEU B 1 27 ? 4.531 16.375 8.797 1 97.44 27 LEU B N 1
ATOM 836 C CA . LEU B 1 27 ? 3.701 15.648 9.75 1 97.44 27 LEU B CA 1
ATOM 837 C C . LEU B 1 27 ? 3.912 14.148 9.617 1 97.44 27 LEU B C 1
ATOM 839 O O . LEU B 1 27 ? 3.848 13.414 10.609 1 97.44 27 LEU B O 1
ATOM 843 N N . SER B 1 28 ? 4.098 13.703 8.43 1 97.69 28 SER B N 1
ATOM 844 C CA . SER B 1 28 ? 4.227 12.273 8.172 1 97.69 28 SER B CA 1
ATOM 845 C C . SER B 1 28 ? 5.668 11.805 8.359 1 97.69 28 SER B C 1
ATOM 847 O O . SER B 1 28 ? 5.93 10.602 8.422 1 97.69 28 SER B O 1
ATOM 849 N N . GLY B 1 29 ? 6.602 12.695 8.398 1 98.12 29 GLY B N 1
ATOM 850 C CA . GLY B 1 29 ? 8.008 12.336 8.461 1 98.12 29 GLY B CA 1
ATOM 851 C C . GLY B 1 29 ? 8.555 11.82 7.141 1 98.12 29 GLY B C 1
ATOM 852 O O . GLY B 1 29 ? 9.523 11.062 7.117 1 98.12 29 GLY B O 1
ATOM 853 N N . VAL B 1 30 ? 7.91 12.18 6.09 1 97.81 30 VAL B N 1
ATOM 854 C CA . VAL B 1 30 ? 8.312 11.789 4.746 1 97.81 30 VAL B CA 1
ATOM 855 C C . VAL B 1 30 ? 8.922 12.984 4.02 1 97.81 30 VAL B C 1
ATOM 857 O O . VAL B 1 30 ? 8.469 14.117 4.184 1 9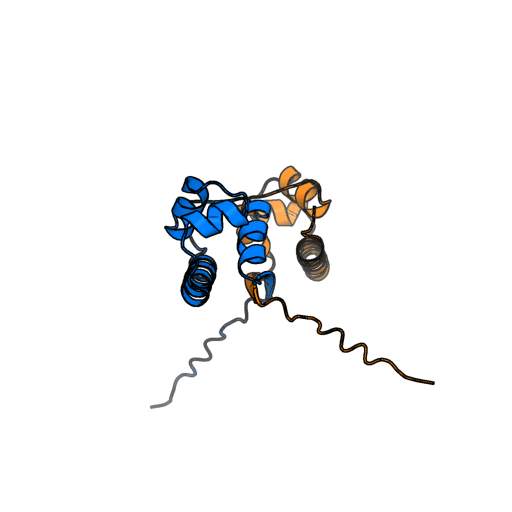7.81 30 VAL B O 1
ATOM 860 N N . GLY B 1 31 ? 9.922 12.688 3.266 1 98 31 GLY B N 1
ATOM 861 C CA . GLY B 1 31 ? 10.539 13.758 2.498 1 98 31 GLY B CA 1
ATOM 862 C C . GLY B 1 31 ? 9.594 14.383 1.484 1 98 31 GLY B C 1
ATOM 863 O O . GLY B 1 31 ? 8.812 13.68 0.842 1 98 31 GLY B O 1
ATOM 864 N N . LEU B 1 32 ? 9.711 15.688 1.396 1 97.88 32 LEU B N 1
ATOM 865 C CA . LEU B 1 32 ? 8.867 16.422 0.46 1 97.88 32 LEU B CA 1
ATOM 866 C C . LEU B 1 32 ? 9.062 15.922 -0.964 1 97.88 32 LEU B C 1
ATOM 868 O O . LEU B 1 32 ? 8.094 15.789 -1.72 1 97.88 32 LEU B O 1
ATOM 872 N N . ARG B 1 33 ? 10.211 15.648 -1.259 1 97.94 33 ARG B N 1
ATOM 873 C CA . ARG B 1 33 ? 10.5 15.148 -2.602 1 97.94 33 ARG B CA 1
ATOM 874 C C . ARG B 1 33 ? 9.797 13.82 -2.855 1 97.94 33 ARG B C 1
ATOM 876 O O . ARG B 1 33 ? 9.211 13.617 -3.922 1 97.94 33 ARG B O 1
ATOM 883 N N . THR B 1 34 ? 9.867 12.953 -1.941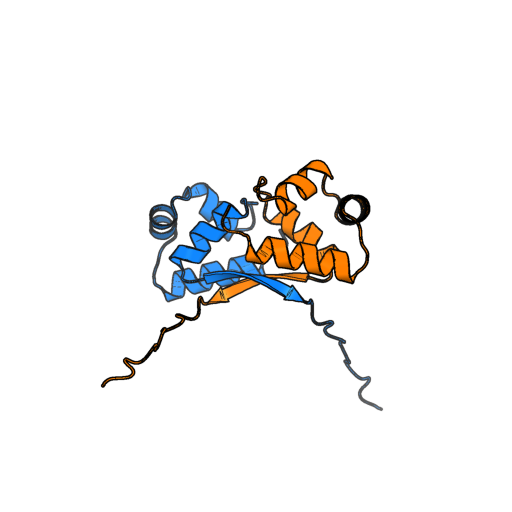 1 97.25 34 THR B N 1
ATOM 884 C CA . THR B 1 34 ? 9.227 11.648 -2.041 1 97.25 34 THR B CA 1
ATOM 885 C C . THR B 1 34 ? 7.715 11.805 -2.205 1 97.25 34 THR B C 1
ATOM 887 O O . THR B 1 34 ? 7.105 11.141 -3.053 1 97.25 34 THR B O 1
ATOM 890 N N . LEU B 1 35 ? 7.184 12.656 -1.426 1 97.19 35 LEU B N 1
ATOM 891 C CA . LEU B 1 35 ? 5.746 12.906 -1.47 1 97.19 35 LEU B CA 1
ATOM 892 C C . LEU B 1 35 ? 5.332 13.461 -2.826 1 97.19 35 LEU B C 1
ATOM 894 O O . LEU B 1 35 ? 4.359 12.992 -3.426 1 97.19 35 LEU B O 1
ATOM 898 N N . LYS B 1 36 ? 6.066 14.375 -3.275 1 97.19 36 LYS B N 1
ATOM 899 C CA . LYS B 1 36 ? 5.766 14.992 -4.566 1 97.19 36 LYS B CA 1
ATOM 900 C C . LYS B 1 36 ? 5.867 13.977 -5.695 1 97.19 36 LYS B C 1
ATOM 902 O O . LYS B 1 36 ? 5.008 13.93 -6.578 1 97.19 36 LYS B O 1
ATOM 907 N N . GLN B 1 37 ? 6.891 13.234 -5.645 1 96.31 37 GLN B N 1
ATOM 908 C CA . GLN B 1 37 ? 7.074 12.203 -6.664 1 96.31 37 GLN B CA 1
ATOM 909 C C . GLN B 1 37 ? 5.934 11.188 -6.633 1 96.31 37 GLN B C 1
ATOM 911 O O . GLN B 1 37 ? 5.441 10.766 -7.68 1 96.31 37 GLN B O 1
ATOM 916 N N . PHE B 1 38 ? 5.527 10.891 -5.5 1 95.62 38 PHE B N 1
ATOM 917 C CA . PHE B 1 38 ? 4.418 9.953 -5.355 1 95.62 38 PHE B CA 1
ATOM 918 C C . PHE B 1 38 ? 3.131 10.555 -5.914 1 95.62 38 PHE B C 1
ATOM 920 O O . PHE B 1 38 ? 2.471 9.938 -6.754 1 95.62 38 PHE B O 1
ATOM 927 N N . GLU B 1 39 ? 2.855 11.758 -5.516 1 95.5 39 GLU B N 1
ATOM 928 C CA . GLU B 1 39 ? 1.589 12.375 -5.898 1 95.5 39 GLU B CA 1
ATOM 929 C C . GLU B 1 39 ? 1.561 12.688 -7.391 1 95.5 39 GLU B C 1
ATOM 931 O O . GLU B 1 39 ? 0.49 12.898 -7.969 1 95.5 39 GLU B O 1
ATOM 936 N N . SER B 1 40 ? 2.727 12.695 -7.984 1 94 40 SER B N 1
ATOM 937 C CA . SER B 1 40 ? 2.785 12.969 -9.414 1 94 40 SER B CA 1
ATOM 938 C C . SER B 1 40 ? 2.846 11.672 -10.219 1 94 40 SER B C 1
ATOM 940 O O . SER B 1 40 ? 2.945 11.703 -11.453 1 94 40 SER B O 1
ATOM 942 N N . GLY B 1 41 ? 2.875 10.586 -9.555 1 93.38 41 GLY B N 1
ATOM 943 C CA . GLY B 1 41 ? 2.891 9.305 -10.234 1 93.38 41 GLY B CA 1
ATOM 944 C C . GLY B 1 41 ? 4.285 8.844 -10.617 1 93.38 41 GLY B C 1
ATOM 945 O O . GLY B 1 41 ? 4.445 7.844 -11.32 1 93.38 41 GLY B O 1
ATOM 946 N N . LYS B 1 42 ? 5.223 9.523 -10.164 1 93.38 42 LYS B N 1
ATOM 947 C CA . LYS B 1 42 ? 6.602 9.219 -10.531 1 93.38 42 LYS B CA 1
ATOM 948 C C . LYS B 1 42 ? 7.316 8.469 -9.414 1 93.38 42 LYS B C 1
ATOM 950 O O . LYS B 1 42 ? 8.461 8.031 -9.578 1 93.38 42 LYS B O 1
ATOM 955 N N . GLY B 1 43 ? 6.727 8.305 -8.344 1 94.25 43 GLY B N 1
ATOM 956 C CA . GLY B 1 43 ? 7.344 7.656 -7.199 1 94.25 43 GLY B CA 1
ATOM 957 C C . GLY B 1 43 ? 6.75 6.297 -6.895 1 94.25 43 GLY B C 1
ATOM 958 O O . GLY B 1 43 ? 5.582 6.039 -7.195 1 94.25 43 GLY B O 1
ATOM 959 N N . ASN B 1 44 ? 7.578 5.441 -6.348 1 94.38 44 ASN B N 1
ATOM 960 C CA . ASN B 1 44 ? 7.191 4.133 -5.836 1 94.38 44 ASN B CA 1
ATOM 961 C C . ASN B 1 44 ? 7.645 3.936 -4.395 1 94.38 44 ASN B C 1
ATOM 963 O O . ASN B 1 44 ? 8.594 3.191 -4.133 1 94.38 44 ASN B O 1
ATOM 967 N N . PRO B 1 45 ? 6.898 4.574 -3.547 1 95.75 45 PRO B N 1
ATOM 968 C CA . PRO B 1 45 ? 7.297 4.523 -2.139 1 95.75 45 PRO B CA 1
ATOM 969 C C . PRO B 1 45 ? 7.047 3.16 -1.502 1 95.75 45 PRO B C 1
ATOM 971 O O . PRO B 1 45 ? 6.383 2.309 -2.098 1 95.75 45 PRO B O 1
ATOM 974 N N . THR B 1 46 ? 7.66 3.014 -0.345 1 95.81 46 THR B N 1
ATOM 975 C CA . THR B 1 46 ? 7.43 1.792 0.417 1 95.81 46 THR B CA 1
ATOM 976 C C . THR B 1 46 ? 6.059 1.821 1.083 1 95.81 46 THR B C 1
ATOM 978 O O . THR B 1 46 ? 5.426 2.877 1.169 1 95.81 46 THR B O 1
ATOM 981 N N . LEU B 1 47 ? 5.711 0.724 1.491 1 95.31 47 LEU B N 1
ATOM 982 C CA . LEU B 1 47 ? 4.453 0.601 2.223 1 95.31 47 LEU B CA 1
ATOM 983 C C . LEU B 1 47 ? 4.477 1.448 3.49 1 95.31 47 LEU B C 1
ATOM 985 O O . LEU B 1 47 ? 3.488 2.105 3.822 1 95.31 47 LEU B O 1
ATOM 989 N N . GLN B 1 48 ? 5.547 1.496 4.113 1 95.25 48 GLN B N 1
ATOM 990 C CA . GLN B 1 48 ? 5.688 2.289 5.332 1 95.25 48 GLN B CA 1
ATOM 991 C C . GLN B 1 48 ? 5.477 3.773 5.047 1 95.25 48 GLN B C 1
ATOM 993 O O . GLN B 1 48 ? 4.797 4.465 5.809 1 95.25 48 GLN B O 1
ATOM 998 N N . THR B 1 49 ? 6.031 4.211 4.02 1 96.44 49 THR B N 1
ATOM 999 C CA . THR B 1 49 ? 5.902 5.613 3.633 1 96.44 49 THR B CA 1
ATOM 1000 C C . THR B 1 49 ? 4.441 5.969 3.365 1 96.44 49 THR B C 1
ATOM 1002 O O . THR B 1 49 ? 3.943 6.98 3.859 1 96.44 49 THR B O 1
ATOM 1005 N N . ILE B 1 50 ? 3.811 5.117 2.691 1 95.88 50 ILE B N 1
ATOM 1006 C CA . ILE B 1 50 ? 2.41 5.363 2.365 1 95.88 50 ILE B CA 1
ATOM 1007 C C . ILE B 1 50 ? 1.571 5.336 3.641 1 95.88 50 ILE B C 1
ATOM 1009 O O . ILE B 1 50 ? 0.653 6.145 3.803 1 95.88 50 ILE B O 1
ATOM 1013 N N . GLN B 1 51 ? 1.915 4.48 4.484 1 95.19 51 GLN B N 1
ATOM 1014 C CA . GLN B 1 51 ? 1.189 4.383 5.746 1 95.19 51 GLN B CA 1
ATOM 1015 C C . GLN B 1 51 ? 1.346 5.656 6.57 1 95.19 51 GLN B C 1
ATOM 1017 O O . GLN B 1 51 ? 0.383 6.129 7.176 1 95.19 51 GLN B O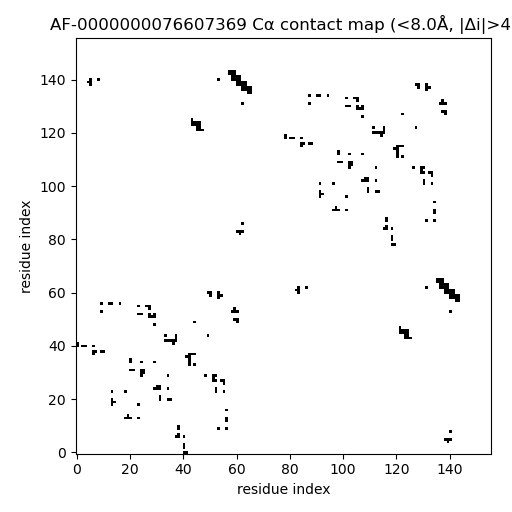 1
ATOM 1022 N N . LYS B 1 52 ? 2.496 6.117 6.633 1 96.38 52 LYS B N 1
ATOM 1023 C CA . LYS B 1 52 ? 2.748 7.355 7.359 1 96.38 52 LYS B CA 1
ATOM 1024 C C . LYS B 1 52 ? 1.898 8.5 6.809 1 96.38 52 LYS B C 1
ATOM 1026 O O . LYS B 1 52 ? 1.289 9.25 7.574 1 96.38 52 LYS B O 1
ATOM 1031 N N . ILE B 1 53 ? 1.879 8.578 5.535 1 96.88 53 ILE B N 1
ATOM 1032 C CA . ILE B 1 53 ? 1.104 9.609 4.863 1 96.88 53 ILE B CA 1
ATOM 1033 C C . ILE B 1 53 ? -0.383 9.414 5.148 1 96.88 53 ILE B C 1
ATOM 1035 O O . ILE B 1 53 ? -1.084 10.359 5.512 1 96.88 53 ILE B O 1
ATOM 1039 N N . ALA B 1 54 ? -0.835 8.227 4.98 1 96 54 ALA B N 1
ATOM 1040 C CA . ALA B 1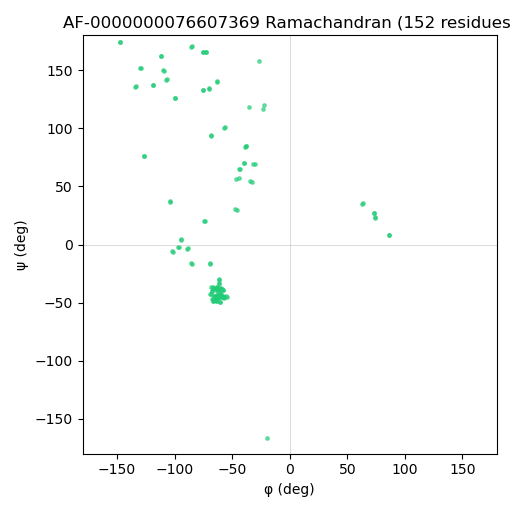 54 ? -2.24 7.891 5.195 1 96 54 ALA B CA 1
ATOM 1041 C C . ALA B 1 54 ? -2.664 8.195 6.629 1 96 54 ALA B C 1
ATOM 1043 O O . ALA B 1 54 ? -3.754 8.727 6.863 1 96 54 ALA B O 1
ATOM 1044 N N . ASP B 1 55 ? -1.787 7.949 7.555 1 95.19 55 ASP B N 1
ATOM 1045 C CA . ASP B 1 55 ? -2.086 8.156 8.969 1 95.19 55 ASP B CA 1
ATOM 1046 C C . ASP B 1 55 ? -2.371 9.625 9.266 1 95.19 55 ASP B C 1
ATOM 1048 O O . ASP B 1 55 ? -3.326 9.945 9.977 1 95.19 55 ASP B O 1
ATOM 1052 N N . VAL B 1 56 ? -1.543 10.438 8.727 1 96.5 56 VAL B N 1
ATOM 1053 C CA . VAL B 1 56 ? -1.69 11.875 8.938 1 96.5 56 VAL B CA 1
ATOM 1054 C C . VAL B 1 56 ? -3.031 12.344 8.383 1 96.5 56 VAL B C 1
ATOM 1056 O O . VAL B 1 56 ? -3.656 13.25 8.93 1 96.5 56 VAL B O 1
ATOM 1059 N N . LEU B 1 57 ? -3.508 11.656 7.332 1 97 57 LEU B N 1
ATOM 1060 C CA . LEU B 1 57 ? -4.73 12.055 6.641 1 97 57 LEU B CA 1
ATOM 1061 C C . LEU B 1 57 ? -5.938 11.297 7.191 1 97 57 LEU B C 1
ATOM 1063 O O . LEU B 1 57 ? -7.031 11.375 6.629 1 97 57 LEU B O 1
ATOM 1067 N N . GLY B 1 58 ? -5.746 10.516 8.195 1 95.88 58 GLY B N 1
ATOM 1068 C CA . GLY B 1 58 ? -6.832 9.742 8.789 1 95.88 58 GLY B CA 1
ATOM 1069 C C . GLY B 1 58 ? -7.266 8.578 7.922 1 95.88 58 GLY B C 1
ATOM 1070 O O . GLY B 1 58 ? -8.438 8.18 7.949 1 95.88 58 GLY B O 1
ATOM 1071 N N . LEU B 1 59 ? -6.348 8.133 7.164 1 95.31 59 LEU B N 1
ATOM 1072 C CA . LEU B 1 59 ? -6.609 7.004 6.277 1 95.31 59 LEU B CA 1
ATOM 1073 C C . LEU B 1 59 ? -5.832 5.77 6.719 1 95.31 59 LEU B C 1
ATOM 1075 O O . LEU B 1 59 ? -4.922 5.867 7.547 1 95.31 59 LEU B O 1
ATOM 1079 N N . GLU B 1 60 ? -6.254 4.668 6.238 1 93.44 60 GLU B N 1
ATOM 1080 C CA . GLU B 1 60 ? -5.547 3.406 6.441 1 93.44 60 GLU B CA 1
ATOM 1081 C C . GLU B 1 60 ? -5.426 2.625 5.133 1 93.44 60 GLU B C 1
ATOM 1083 O O . GLU B 1 60 ? -6.375 2.576 4.344 1 93.44 60 GLU B O 1
ATOM 1088 N N . VAL B 1 61 ? -4.273 2.1 4.926 1 93.75 61 VAL B N 1
ATOM 1089 C CA . VAL B 1 61 ? -4.051 1.259 3.754 1 93.75 61 VAL B CA 1
ATOM 1090 C C . VAL B 1 61 ? -4.695 -0.108 3.967 1 93.75 61 VAL B C 1
ATOM 1092 O O . VAL B 1 61 ? -4.516 -0.729 5.016 1 93.75 61 VAL B O 1
ATOM 1095 N N . CYS B 1 62 ? -5.434 -0.583 2.943 1 93.12 62 CYS B N 1
ATOM 1096 C CA . CYS B 1 62 ? -6.105 -1.871 3.062 1 93.12 62 CYS B CA 1
ATOM 1097 C C . CYS B 1 62 ? -6.172 -2.58 1.716 1 93.12 62 CYS B C 1
ATOM 1099 O O . CYS B 1 62 ? -5.723 -2.041 0.703 1 93.12 62 CYS B O 1
ATOM 1101 N N . LEU B 1 63 ? -6.652 -3.773 1.823 1 93.88 63 LEU B N 1
ATOM 1102 C CA . LEU B 1 63 ? -6.855 -4.594 0.634 1 93.88 63 LEU B CA 1
ATOM 1103 C C . LEU B 1 63 ? -8.328 -4.945 0.462 1 93.88 63 LEU B C 1
ATOM 1105 O O . LEU B 1 63 ? -9.023 -5.234 1.44 1 93.88 63 LEU B O 1
ATOM 1109 N N . LYS B 1 64 ? -8.781 -4.844 -0.804 1 91.19 64 LYS B N 1
ATOM 1110 C CA . LYS B 1 64 ? -10.141 -5.258 -1.121 1 91.19 64 LYS B CA 1
ATOM 1111 C C . LYS B 1 64 ? -10.164 -6.203 -2.318 1 91.19 64 LYS B C 1
ATOM 1113 O O . LYS B 1 64 ? -9.281 -6.152 -3.174 1 91.19 64 LYS B O 1
ATOM 1118 N N . VAL B 1 65 ? -11.203 -7.082 -2.334 1 91.56 65 VAL B N 1
ATOM 1119 C CA . VAL B 1 65 ? -11.359 -8 -3.459 1 91.56 65 VAL B CA 1
ATOM 1120 C C . VAL B 1 65 ? -11.773 -7.219 -4.707 1 91.56 65 VAL B C 1
ATOM 1122 O O . VAL B 1 65 ? -12.656 -6.363 -4.645 1 91.56 65 VAL B O 1
ATOM 1125 N N . LYS B 1 66 ? -11.102 -7.547 -5.793 1 88.31 66 LYS B N 1
ATOM 1126 C CA . LYS B 1 66 ? -11.438 -6.891 -7.051 1 88.31 66 LYS B CA 1
ATOM 1127 C C . LYS B 1 66 ? -12.82 -7.316 -7.535 1 88.31 66 LYS B C 1
ATOM 1129 O O . LYS B 1 66 ? -13.164 -8.5 -7.492 1 88.31 66 LYS B O 1
ATOM 1134 N N . THR B 1 67 ? -13.906 -6.566 -7.238 1 72.62 67 THR B N 1
ATOM 1135 C CA . THR B 1 67 ? -15.219 -6.926 -7.758 1 72.62 67 THR B CA 1
ATOM 1136 C C . THR B 1 67 ? -15.195 -7.008 -9.281 1 72.62 67 THR B C 1
ATOM 1138 O O . THR B 1 67 ? -14.648 -6.121 -9.945 1 72.62 67 THR B O 1
ATOM 1141 N N . GLU B 1 68 ? -15.117 -8.156 -9.789 1 56.56 68 GLU B N 1
ATOM 1142 C CA . GLU B 1 68 ? -15.336 -8.273 -11.227 1 56.56 68 GLU B CA 1
ATOM 1143 C C . GLU B 1 68 ? -16.438 -7.324 -11.695 1 56.56 68 GLU B C 1
ATOM 1145 O O . GLU B 1 68 ? -17.5 -7.254 -11.094 1 56.56 68 GLU B O 1
ATOM 1150 N N . ILE B 1 69 ? -16.125 -6.184 -11.953 1 49.44 69 ILE B N 1
ATOM 1151 C CA . ILE B 1 69 ? -17.203 -5.605 -12.742 1 49.44 69 ILE B CA 1
ATOM 1152 C C . ILE B 1 69 ? -17.672 -6.605 -13.797 1 49.44 69 ILE B C 1
ATOM 1154 O O . ILE B 1 69 ? -16.922 -6.961 -14.703 1 49.44 69 ILE B O 1
ATOM 1158 N N . THR B 1 70 ? -18.234 -7.73 -13.336 1 43.91 70 THR B N 1
ATOM 1159 C CA . THR B 1 70 ? -19.016 -8.312 -14.422 1 43.91 70 THR B CA 1
ATOM 1160 C C . THR B 1 70 ? -19.734 -7.223 -15.219 1 43.91 70 THR B C 1
ATOM 1162 O O . THR B 1 70 ? -20.5 -6.438 -14.664 1 43.91 70 THR B O 1
ATOM 1165 N N . ASN B 1 71 ? -18.953 -6.531 -15.898 1 41.66 71 ASN B N 1
ATOM 1166 C CA . ASN B 1 71 ? -19.703 -5.848 -16.938 1 41.66 71 ASN B CA 1
ATOM 1167 C C . ASN B 1 71 ? -20.859 -6.699 -17.453 1 41.66 71 ASN B C 1
ATOM 1169 O O . ASN B 1 71 ? -20.656 -7.668 -18.188 1 41.66 71 ASN B O 1
ATOM 1173 N N . GLU B 1 72 ? -21.719 -7.156 -16.641 1 39.84 72 GLU B N 1
ATOM 1174 C CA . GLU B 1 72 ? -22.984 -7.453 -17.297 1 39.84 72 GLU B CA 1
ATOM 1175 C C . GLU B 1 72 ? -23.406 -6.32 -18.219 1 39.84 72 GLU B C 1
ATOM 1177 O O . GLU B 1 72 ? -24 -5.332 -17.781 1 39.84 72 GLU B O 1
ATOM 1182 N N . ASP B 1 73 ? -22.5 -5.621 -18.75 1 40.88 73 ASP B N 1
ATOM 1183 C CA . ASP B 1 73 ? -23.109 -5 -19.922 1 40.88 73 ASP B CA 1
ATOM 1184 C C . ASP B 1 73 ? -23.906 -6.027 -20.734 1 40.88 73 ASP B C 1
ATOM 1186 O O . ASP B 1 73 ? -23.312 -6.863 -21.422 1 40.88 73 ASP B O 1
ATOM 1190 N N . GLY B 1 74 ? -24.859 -6.695 -20.094 1 40.75 74 GLY B N 1
ATOM 1191 C CA . GLY B 1 74 ? -25.922 -7.273 -20.906 1 40.75 74 GLY B CA 1
ATOM 1192 C C . GLY B 1 74 ? -26.078 -6.59 -22.25 1 40.75 74 GLY B C 1
ATOM 1193 O O . GLY B 1 74 ? -25.828 -5.391 -22.375 1 40.75 74 GLY B O 1
ATOM 1194 N N . LYS B 1 75 ? -25.906 -7.348 -23.438 1 40.59 75 LYS B N 1
ATOM 1195 C CA . LYS B 1 75 ? -26.406 -7.195 -24.797 1 40.59 75 LYS B CA 1
ATOM 1196 C C . LYS B 1 75 ? -27.797 -6.551 -24.812 1 40.59 75 LYS B C 1
ATOM 1198 O O . LYS B 1 75 ? -28.766 -7.152 -24.344 1 40.59 75 LYS B O 1
ATOM 1203 N N . ASN B 1 76 ? -28.047 -5.348 -24.5 1 41.03 76 ASN B N 1
ATOM 1204 C CA . ASN B 1 76 ? -29.219 -4.801 -25.203 1 41.03 76 ASN B CA 1
ATOM 1205 C C . ASN B 1 76 ? -29.281 -5.27 -26.641 1 41.03 76 ASN B C 1
ATOM 1207 O O . ASN B 1 76 ? -28.391 -4.965 -27.438 1 41.03 76 ASN B O 1
ATOM 1211 N N . SER B 1 77 ? -29.859 -6.508 -26.953 1 36.22 77 SER B N 1
ATOM 1212 C CA . SER B 1 77 ? -30.359 -6.988 -28.234 1 36.22 77 SER B CA 1
ATOM 1213 C C . SER B 1 77 ? -30.641 -5.832 -29.188 1 36.22 77 SER B C 1
ATOM 1215 O O . SER B 1 77 ? -30.844 -4.695 -28.75 1 36.22 77 SER B O 1
ATOM 1217 N N . LEU B 1 78 ? -31.484 -6.168 -30.453 1 28.25 78 LEU B N 1
ATOM 1218 C CA . LEU B 1 78 ? -32.281 -5.363 -31.391 1 28.25 78 LEU B CA 1
ATOM 1219 C C . LEU B 1 78 ? -33.25 -4.461 -30.625 1 28.25 78 LEU B C 1
ATOM 1221 O O . LEU B 1 78 ? -34.25 -4.934 -30.078 1 28.25 78 LEU B O 1
#

pLDDT: mean 86.54, std 19.44, range [28.25, 98.25]

Radius of gyration: 18.32 Å; Cα contacts (8 Å, |Δi|>4): 180; chains: 2; bounding box: 45×45×70 Å

Organism: NCBI:txid889453

Foldseek 3Di:
DPPQVLLVVLVVLCVVVPHDLVRLCVQLVHDSVQSVCVNVVNHDDDPSSSQSSQVVSVHHDDDDDDPPCPPCPPPDDD/DPPQVLLVVLVVLCVVVPHDLVRLCVQLVHDSVQSVCVNVVNHDDDPSSSQSSQVVSVHHDDDDDDPPCPPCPPPPDD

Sequence (156 aa):
MHFNKLINTIKERRENLKVNQENLAKLSGVGLRTLKQFESGKGNPTLQTIQKIADVLGLEVCLKVKTEITNEDGKNSLMHFNKLINTIKERRENLKVNQENLAKLSGVGLRTLKQFESGKGNPTLQTIQKIADVLGLEVCLKVKTEITNEDGKNSL